Protein AF-A0A645ESN2-F1 (afdb_monomer_lite)

Structure (mmCIF, N/CA/C/O backbone):
data_AF-A0A645ESN2-F1
#
_entry.id   AF-A0A645ESN2-F1
#
loop_
_atom_site.group_PDB
_atom_site.id
_atom_site.type_symbol
_atom_site.label_atom_id
_atom_site.label_alt_id
_atom_site.label_comp_id
_atom_site.label_asym_id
_atom_site.label_entity_id
_atom_site.label_seq_id
_atom_site.pdbx_PDB_ins_code
_atom_site.Cartn_x
_atom_site.Cartn_y
_atom_site.Cartn_z
_atom_site.occupancy
_atom_site.B_iso_or_equiv
_atom_site.auth_seq_id
_atom_site.auth_comp_id
_atom_site.auth_asym_id
_atom_site.auth_atom_id
_atom_site.pdbx_PDB_model_num
ATOM 1 N N . MET A 1 1 ? -7.295 8.393 -27.524 1.00 43.81 1 MET A N 1
ATOM 2 C CA . MET A 1 1 ? -6.784 8.892 -28.815 1.00 43.81 1 MET A CA 1
ATOM 3 C C . MET A 1 1 ? -5.312 8.526 -28.816 1.00 43.81 1 MET A C 1
ATOM 5 O O . MET A 1 1 ? -4.580 9.099 -28.025 1.00 43.81 1 MET A O 1
ATOM 9 N N . TYR A 1 2 ? -4.936 7.444 -29.499 1.00 49.62 2 TYR A N 1
ATOM 10 C CA . TYR A 1 2 ? -3.533 7.034 -29.613 1.00 49.62 2 TYR A CA 1
ATOM 11 C C . TYR A 1 2 ? -3.004 7.670 -30.895 1.00 49.62 2 TYR A C 1
ATOM 13 O O . TYR A 1 2 ? -3.651 7.526 -31.930 1.00 49.62 2 TYR A O 1
ATOM 21 N N . ASP A 1 3 ? -1.905 8.416 -30.808 1.00 53.47 3 ASP A N 1
ATOM 22 C CA . ASP A 1 3 ? -1.265 9.003 -31.982 1.00 53.47 3 ASP A CA 1
ATOM 23 C C . ASP A 1 3 ? -0.851 7.883 -32.948 1.00 53.47 3 ASP A C 1
ATOM 25 O O . ASP A 1 3 ? -0.186 6.927 -32.548 1.00 53.47 3 ASP A O 1
ATOM 29 N N . GLU A 1 4 ? -1.252 7.997 -34.217 1.00 61.22 4 GLU A N 1
ATOM 30 C CA . GLU A 1 4 ? -0.891 7.099 -35.328 1.00 61.22 4 GLU A CA 1
ATOM 31 C C . GLU A 1 4 ? 0.589 7.281 -35.736 1.00 61.22 4 GLU A C 1
ATOM 33 O O . GLU A 1 4 ? 0.921 7.564 -36.885 1.00 61.22 4 GLU A O 1
ATOM 38 N N . GLY A 1 5 ? 1.498 7.188 -34.766 1.00 72.88 5 GLY A N 1
ATOM 39 C CA . GLY A 1 5 ? 2.942 7.292 -34.949 1.00 72.88 5 GLY A CA 1
ATOM 40 C C . GLY A 1 5 ? 3.650 5.948 -34.790 1.00 72.88 5 GLY A C 1
ATOM 41 O O . GLY A 1 5 ? 3.081 4.972 -34.301 1.00 72.88 5 GLY A O 1
ATOM 42 N N . ILE A 1 6 ? 4.929 5.908 -35.177 1.00 79.31 6 ILE A N 1
ATOM 43 C CA . ILE A 1 6 ? 5.810 4.770 -34.882 1.00 79.31 6 ILE A CA 1
ATOM 44 C C . ILE A 1 6 ? 5.801 4.552 -33.358 1.00 79.31 6 ILE A C 1
ATOM 46 O O . ILE A 1 6 ? 6.042 5.513 -32.617 1.00 79.31 6 ILE A O 1
ATOM 50 N N . PRO A 1 7 ? 5.519 3.329 -32.872 1.00 87.06 7 PRO A N 1
ATOM 51 C CA . PRO A 1 7 ? 5.455 3.069 -31.443 1.00 87.06 7 PRO A CA 1
ATOM 52 C C . PRO A 1 7 ? 6.808 3.347 -30.790 1.00 87.06 7 PRO A C 1
ATOM 54 O O . PRO A 1 7 ? 7.860 3.086 -31.366 1.00 87.06 7 PRO A O 1
ATOM 57 N N . GLN A 1 8 ? 6.780 3.869 -29.566 1.00 88.94 8 GLN A N 1
ATOM 58 C CA . GLN A 1 8 ? 7.982 4.073 -28.764 1.00 88.94 8 GLN A CA 1
ATOM 59 C C . GLN A 1 8 ? 7.965 3.118 -27.579 1.00 88.94 8 GLN A C 1
ATOM 61 O O . GLN A 1 8 ? 7.010 3.096 -26.799 1.00 88.94 8 GLN A O 1
ATOM 66 N N . LEU A 1 9 ? 9.041 2.351 -27.431 1.00 90.88 9 LEU A N 1
ATOM 67 C CA . LEU A 1 9 ? 9.235 1.453 -26.302 1.00 90.88 9 LEU A CA 1
ATOM 68 C C . LEU A 1 9 ? 10.433 1.930 -25.482 1.00 90.88 9 LEU A C 1
ATOM 70 O O . LEU A 1 9 ? 11.433 2.373 -26.044 1.00 90.88 9 LEU A O 1
ATOM 74 N N . LYS A 1 10 ? 10.328 1.874 -24.155 1.00 92.38 10 LYS A N 1
ATOM 75 C CA . LYS A 1 10 ? 11.412 2.237 -23.240 1.00 92.38 10 LYS A CA 1
ATOM 76 C C . LYS A 1 10 ? 11.698 1.082 -22.297 1.00 92.38 10 LYS A C 1
ATOM 78 O O . LYS A 1 1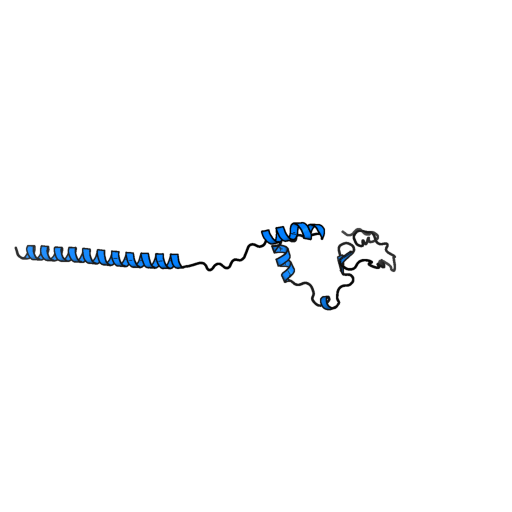0 ? 10.758 0.530 -21.742 1.00 92.38 10 LYS A O 1
ATOM 83 N N . LEU A 1 11 ? 12.970 0.770 -22.075 1.00 91.19 11 LEU A N 1
ATOM 84 C CA . LEU A 1 11 ? 13.432 -0.136 -21.026 1.00 91.19 11 LEU A CA 1
ATOM 85 C C . LEU A 1 11 ? 14.080 0.686 -19.915 1.00 91.19 11 LEU A C 1
ATOM 87 O O . LEU A 1 11 ? 15.091 1.349 -20.143 1.00 91.19 11 LEU A O 1
ATOM 91 N N . ASN A 1 12 ? 13.506 0.662 -18.713 1.00 89.31 12 ASN A N 1
ATOM 92 C CA . ASN A 1 12 ? 13.972 1.441 -17.562 1.00 89.31 12 ASN A CA 1
ATOM 93 C C . ASN A 1 12 ? 14.139 2.939 -17.895 1.00 89.31 12 ASN A C 1
ATOM 95 O O . ASN A 1 12 ? 15.096 3.589 -17.476 1.00 89.31 12 ASN A O 1
ATOM 99 N N . GLY A 1 13 ? 13.229 3.479 -18.712 1.00 88.88 13 GLY A N 1
ATOM 100 C CA . GLY A 1 13 ? 13.260 4.864 -19.189 1.00 88.88 13 GLY A CA 1
ATOM 101 C C . GLY A 1 13 ? 14.167 5.133 -20.398 1.00 88.88 13 GLY A C 1
ATOM 102 O O . GLY A 1 13 ? 13.993 6.171 -21.040 1.00 88.88 13 GLY A O 1
ATOM 103 N N . ALA A 1 14 ? 15.069 4.216 -20.763 1.00 90.38 14 ALA A N 1
ATOM 104 C CA . ALA A 1 14 ? 15.901 4.337 -21.959 1.00 90.38 14 ALA A CA 1
ATOM 105 C C . ALA A 1 14 ? 15.124 3.889 -23.212 1.00 90.38 14 ALA A C 1
ATOM 107 O O . ALA A 1 14 ? 14.482 2.840 -23.165 1.00 90.38 14 ALA A O 1
ATOM 108 N N . PRO A 1 15 ? 15.145 4.646 -24.323 1.00 91.94 15 PRO A N 1
ATOM 109 C CA . PRO A 1 15 ? 14.449 4.256 -25.548 1.00 91.94 15 PRO A CA 1
ATOM 110 C C . PRO A 1 15 ? 15.043 2.973 -26.143 1.00 91.94 15 PRO A C 1
ATOM 112 O O . PRO A 1 15 ? 16.255 2.767 -26.104 1.00 91.94 15 PRO A O 1
ATOM 115 N N . LEU A 1 16 ? 14.176 2.125 -26.692 1.00 92.12 16 LEU A N 1
ATOM 116 C CA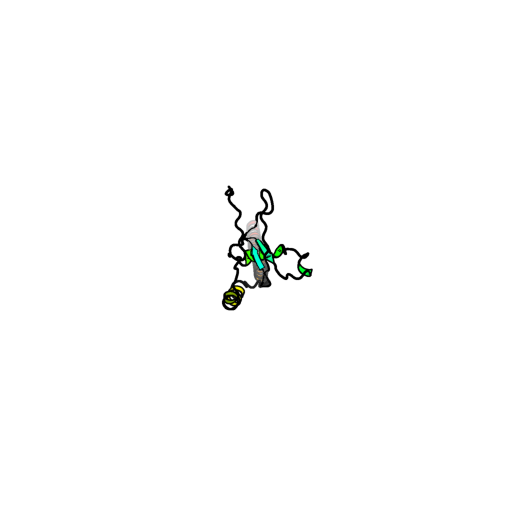 . LEU A 1 16 ? 14.541 0.929 -27.442 1.00 92.12 16 LEU A CA 1
ATOM 117 C C . LEU A 1 16 ? 14.304 1.152 -28.931 1.00 92.12 16 LEU A C 1
ATOM 119 O O . LEU A 1 16 ? 13.247 1.643 -29.334 1.00 92.12 16 LEU A O 1
ATOM 123 N N . ASP A 1 17 ? 15.264 0.709 -29.734 1.00 91.50 17 ASP A N 1
ATOM 124 C CA . ASP A 1 17 ? 15.118 0.682 -31.181 1.00 91.50 17 ASP A CA 1
ATOM 125 C C . ASP A 1 17 ? 14.197 -0.466 -31.592 1.00 91.50 17 ASP A C 1
ATOM 127 O O . ASP A 1 17 ? 14.332 -1.600 -31.120 1.00 91.50 17 ASP A 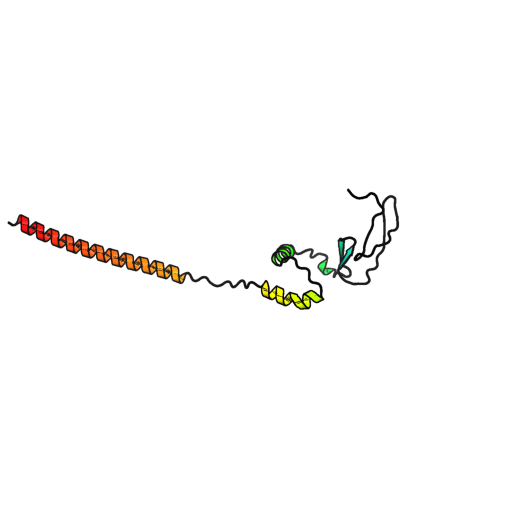O 1
ATOM 131 N N . LEU A 1 18 ? 13.254 -0.162 -32.481 1.00 92.00 18 LEU A N 1
ATOM 132 C CA . LEU A 1 18 ? 12.276 -1.114 -32.990 1.00 92.00 18 LEU A CA 1
ATOM 133 C C . LEU A 1 18 ? 12.515 -1.369 -34.478 1.00 92.00 18 LEU A C 1
ATOM 135 O O . LEU A 1 18 ? 12.645 -0.434 -35.268 1.00 92.00 18 LEU A O 1
ATOM 139 N N . ALA A 1 19 ? 12.503 -2.636 -34.871 1.00 91.69 19 ALA A N 1
ATOM 140 C CA . ALA A 1 19 ? 12.520 -3.059 -36.262 1.00 91.69 19 ALA A CA 1
ATOM 141 C C . ALA A 1 19 ? 11.091 -3.327 -36.750 1.00 91.69 19 ALA A C 1
ATOM 143 O O . ALA A 1 19 ? 10.320 -4.009 -36.079 1.00 91.69 19 ALA A O 1
ATOM 144 N N . LEU A 1 20 ? 10.732 -2.820 -37.931 1.00 91.00 20 LEU A N 1
ATOM 145 C CA . LEU A 1 20 ? 9.465 -3.152 -38.585 1.00 91.00 20 LEU A CA 1
ATOM 146 C C . LEU A 1 20 ? 9.582 -4.539 -39.235 1.00 91.00 20 LEU A C 1
ATOM 148 O O . LEU A 1 20 ? 10.315 -4.704 -40.209 1.00 91.00 20 LEU A O 1
ATOM 152 N N . THR A 1 21 ? 8.858 -5.530 -38.717 1.00 92.62 21 THR A N 1
ATOM 153 C CA . THR A 1 21 ? 8.912 -6.929 -39.186 1.00 92.62 21 THR A CA 1
ATOM 154 C C . THR A 1 21 ? 7.658 -7.364 -39.948 1.00 92.62 21 THR A C 1
ATOM 156 O O . THR A 1 21 ? 7.629 -8.4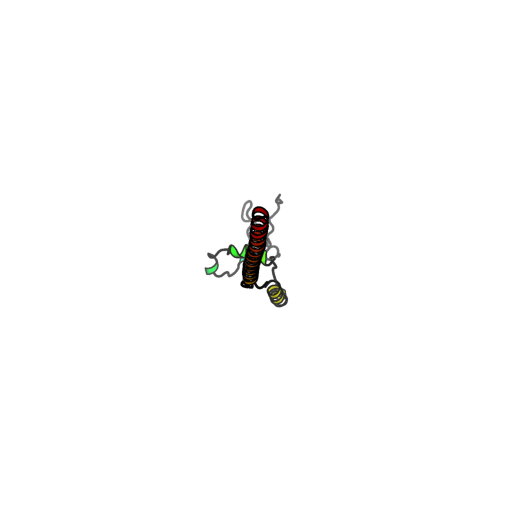39 -40.545 1.00 92.62 21 THR A O 1
ATOM 159 N N . GLY A 1 22 ? 6.623 -6.519 -40.001 1.00 88.00 22 GLY A N 1
ATOM 160 C CA . GLY A 1 22 ? 5.379 -6.789 -40.723 1.00 88.00 22 GLY A CA 1
ATOM 161 C C . GLY A 1 22 ? 4.630 -5.519 -41.122 1.00 88.00 22 GLY A C 1
ATOM 162 O O . GLY A 1 22 ? 5.145 -4.415 -40.998 1.00 88.00 22 GLY A O 1
ATOM 163 N N . ARG A 1 23 ? 3.380 -5.661 -41.588 1.00 84.25 23 ARG A N 1
ATOM 164 C CA . ARG A 1 23 ? 2.561 -4.514 -42.044 1.00 84.25 23 ARG A CA 1
ATOM 165 C C . ARG A 1 23 ? 2.257 -3.491 -40.942 1.00 84.25 23 ARG A C 1
ATOM 167 O O . ARG A 1 23 ? 2.044 -2.331 -41.259 1.00 84.25 23 ARG A O 1
ATOM 174 N N . ASN A 1 24 ? 2.222 -3.921 -39.683 1.00 87.12 24 ASN A N 1
ATOM 175 C CA . ASN A 1 24 ? 2.052 -3.055 -38.513 1.00 87.12 24 ASN A CA 1
ATOM 176 C C . ASN A 1 24 ? 2.617 -3.741 -37.258 1.00 87.12 24 ASN A C 1
ATOM 178 O O . ASN A 1 24 ? 1.977 -3.801 -36.209 1.00 87.12 24 ASN A O 1
ATOM 182 N N . THR A 1 25 ? 3.773 -4.385 -37.410 1.00 89.81 25 THR A N 1
ATOM 183 C CA . THR A 1 25 ? 4.393 -5.195 -36.359 1.00 89.81 25 THR A CA 1
ATOM 184 C C . THR A 1 25 ? 5.816 -4.718 -36.176 1.00 89.81 25 THR A C 1
ATOM 186 O O . THR A 1 25 ? 6.586 -4.686 -37.135 1.00 89.81 25 THR A O 1
ATOM 189 N N . TYR A 1 26 ? 6.125 -4.327 -34.947 1.00 91.00 26 TYR A N 1
ATOM 190 C CA . TYR A 1 26 ? 7.424 -3.824 -34.541 1.00 91.00 26 TYR A CA 1
ATOM 191 C C . TYR A 1 26 ? 8.018 -4.791 -33.526 1.00 91.00 26 TYR A C 1
ATOM 193 O O . TYR A 1 26 ? 7.318 -5.240 -32.619 1.00 91.00 26 TYR A O 1
ATOM 201 N N . GLU A 1 27 ? 9.296 -5.106 -33.677 1.00 91.94 27 GLU A N 1
ATOM 202 C CA . GLU A 1 27 ? 10.002 -6.074 -32.849 1.00 91.94 27 GLU A CA 1
ATOM 203 C C . GLU A 1 27 ? 11.329 -5.494 -32.362 1.00 91.94 27 GLU A C 1
ATOM 205 O O . GLU A 1 27 ? 11.979 -4.707 -33.048 1.00 91.94 27 GLU A O 1
ATOM 210 N N . THR A 1 28 ? 11.731 -5.877 -31.156 1.00 92.88 28 THR A N 1
ATOM 211 C CA . THR A 1 28 ? 13.033 -5.543 -30.584 1.00 92.88 28 THR A CA 1
ATOM 212 C C . THR A 1 28 ? 13.483 -6.675 -29.675 1.00 92.88 28 THR A C 1
ATOM 214 O O . THR A 1 28 ? 12.658 -7.442 -29.176 1.00 92.88 28 THR A O 1
ATOM 217 N N . SER A 1 29 ? 14.790 -6.788 -29.465 1.00 91.00 29 SER A N 1
ATOM 218 C CA . SER A 1 29 ? 15.374 -7.785 -28.576 1.00 91.00 29 SER A CA 1
ATOM 219 C C . SER A 1 29 ? 16.178 -7.084 -27.500 1.00 91.00 29 SER A C 1
ATOM 221 O O . SER A 1 29 ? 17.034 -6.246 -27.785 1.00 91.00 29 SER A O 1
ATOM 223 N N . VAL A 1 30 ? 15.889 -7.431 -26.252 1.00 88.62 30 VAL A N 1
ATOM 224 C CA . VAL A 1 30 ? 16.570 -6.889 -25.082 1.00 88.62 30 VAL A CA 1
ATOM 225 C C . VAL A 1 30 ? 17.216 -8.027 -24.319 1.00 88.62 30 VAL A C 1
ATOM 227 O O . VAL A 1 30 ? 16.602 -9.070 -24.106 1.00 88.62 30 VAL A O 1
ATOM 230 N N . ASN A 1 31 ? 18.459 -7.820 -23.891 1.00 88.12 31 ASN A N 1
ATOM 231 C CA . ASN A 1 31 ? 19.148 -8.737 -22.995 1.00 88.12 31 ASN A CA 1
ATOM 232 C C . ASN A 1 31 ? 19.351 -8.034 -21.646 1.00 88.12 31 ASN A C 1
ATOM 234 O O . ASN A 1 31 ? 20.259 -7.205 -21.524 1.00 88.12 31 ASN A O 1
ATOM 238 N N . PRO A 1 32 ? 18.482 -8.282 -20.653 1.00 83.31 32 PRO A N 1
ATOM 239 C CA . PRO A 1 32 ? 18.562 -7.593 -19.377 1.00 83.31 32 PRO A CA 1
ATOM 240 C C . PRO A 1 32 ? 19.835 -8.007 -18.635 1.00 83.31 32 PRO A C 1
ATOM 242 O O . PRO A 1 32 ? 20.037 -9.176 -18.319 1.00 83.31 32 PRO A O 1
ATOM 245 N N . VAL A 1 33 ? 20.693 -7.032 -18.340 1.00 82.25 33 VAL A N 1
ATOM 246 C CA . VAL A 1 33 ? 21.967 -7.271 -17.640 1.00 82.25 33 VAL A CA 1
ATOM 247 C C . VAL A 1 33 ? 21.751 -7.475 -16.136 1.00 82.25 33 VAL A C 1
ATOM 249 O O . VAL A 1 33 ? 22.502 -8.198 -15.488 1.00 82.25 33 VAL A O 1
ATOM 252 N N . ASN A 1 34 ? 20.709 -6.850 -15.580 1.00 82.12 34 ASN A N 1
ATOM 253 C CA . ASN A 1 34 ? 20.406 -6.886 -14.153 1.00 82.12 34 ASN A CA 1
ATOM 254 C C . ASN A 1 34 ? 19.216 -7.807 -13.863 1.00 82.12 34 ASN A C 1
ATOM 256 O O . ASN A 1 34 ? 18.176 -7.732 -14.523 1.00 82.12 34 ASN A O 1
ATOM 260 N N . ILE A 1 35 ? 19.367 -8.632 -12.826 1.00 84.94 35 ILE A N 1
ATOM 261 C CA . ILE A 1 35 ? 18.273 -9.414 -12.243 1.00 84.94 35 ILE A CA 1
ATOM 262 C C . ILE A 1 35 ? 17.281 -8.496 -11.516 1.00 84.94 35 ILE A C 1
ATOM 264 O O . ILE A 1 35 ? 17.665 -7.444 -11.004 1.00 84.94 35 ILE A O 1
ATOM 268 N N . GLY A 1 36 ? 16.016 -8.913 -11.429 1.00 83.31 36 GLY A N 1
ATOM 269 C CA . GLY A 1 36 ? 14.959 -8.160 -10.750 1.00 83.31 36 GLY A CA 1
ATOM 270 C C . GLY A 1 36 ? 13.911 -7.580 -11.700 1.00 83.31 36 GLY A C 1
ATOM 271 O O . GLY A 1 36 ? 13.732 -8.059 -12.820 1.00 83.31 36 GLY A O 1
ATOM 272 N N . ILE A 1 37 ? 13.169 -6.577 -11.225 1.00 85.31 37 ILE A N 1
ATOM 273 C CA . ILE A 1 37 ? 12.063 -5.963 -11.972 1.00 85.31 37 ILE A CA 1
ATOM 274 C C . ILE A 1 37 ? 12.615 -4.857 -12.874 1.00 85.31 37 ILE A C 1
ATOM 276 O O . ILE A 1 37 ? 13.226 -3.907 -12.394 1.00 85.31 37 ILE A O 1
ATOM 280 N N . ASN A 1 38 ? 12.381 -4.991 -14.175 1.00 88.69 38 ASN A N 1
ATOM 281 C CA . ASN A 1 38 ? 12.680 -3.994 -15.196 1.00 88.69 38 ASN A CA 1
ATOM 282 C C . ASN A 1 38 ? 11.367 -3.392 -15.707 1.00 88.69 38 ASN A C 1
ATOM 284 O O . ASN A 1 38 ? 10.374 -4.101 -15.832 1.00 88.69 38 ASN A O 1
ATOM 288 N N . ASP A 1 39 ? 11.349 -2.103 -16.013 1.00 89.00 39 ASP A N 1
ATOM 289 C CA . ASP A 1 39 ? 10.177 -1.419 -16.563 1.00 89.00 39 ASP A CA 1
ATOM 290 C C . ASP A 1 39 ? 10.233 -1.398 -18.093 1.00 89.00 39 ASP A C 1
ATOM 292 O O . ASP A 1 39 ? 11.233 -0.963 -18.665 1.00 89.00 39 ASP A O 1
ATOM 296 N N . ILE A 1 40 ? 9.167 -1.848 -18.756 1.00 91.44 40 ILE A N 1
ATOM 297 C CA . ILE A 1 40 ? 8.991 -1.762 -20.207 1.00 91.44 40 ILE A CA 1
ATOM 298 C C . ILE A 1 40 ? 7.805 -0.847 -20.500 1.00 91.44 40 ILE A C 1
ATOM 300 O O . ILE A 1 40 ? 6.658 -1.290 -20.511 1.00 91.44 40 ILE A O 1
ATOM 304 N N . SER A 1 41 ? 8.071 0.437 -20.739 1.00 88.50 41 SER A N 1
ATOM 305 C CA . SER A 1 41 ? 7.046 1.465 -20.981 1.00 88.50 41 SER A CA 1
ATOM 306 C C . SER A 1 41 ? 5.894 1.432 -19.958 1.00 88.50 41 SER A C 1
ATOM 308 O O . SER A 1 41 ? 4.727 1.555 -20.330 1.00 88.50 41 SER A O 1
ATOM 310 N N . GLY A 1 42 ? 6.212 1.254 -18.673 1.00 84.06 42 GLY A N 1
ATOM 311 C CA . GLY A 1 42 ? 5.230 1.137 -17.590 1.00 84.06 42 GLY A CA 1
ATOM 312 C C . GLY A 1 42 ? 4.757 -0.289 -17.289 1.00 84.06 42 GLY A C 1
ATOM 313 O O . GLY A 1 42 ? 3.974 -0.479 -16.358 1.00 84.06 42 GLY A O 1
ATOM 314 N N . TYR A 1 43 ? 5.194 -1.296 -18.052 1.00 85.69 43 TYR A N 1
ATOM 315 C CA . TYR A 1 43 ? 4.901 -2.702 -17.779 1.00 85.69 43 TYR A CA 1
ATOM 316 C C . TYR A 1 43 ? 6.075 -3.377 -17.050 1.00 85.69 43 TYR A C 1
ATOM 318 O O . TYR A 1 43 ? 7.174 -3.447 -17.605 1.00 85.69 43 TYR A O 1
ATOM 326 N N . PRO A 1 44 ? 5.882 -3.909 -15.832 1.00 85.12 44 PRO A N 1
ATOM 327 C CA . PRO A 1 44 ? 6.958 -4.549 -15.086 1.00 85.12 44 PRO A CA 1
ATOM 328 C C . PRO A 1 44 ? 7.292 -5.938 -15.654 1.00 85.12 44 PRO A C 1
ATOM 330 O O . PRO A 1 44 ? 6.443 -6.824 -15.726 1.00 85.12 44 PRO A O 1
ATOM 333 N N . LEU A 1 45 ? 8.562 -6.152 -15.994 1.00 85.19 45 LEU A N 1
ATOM 334 C CA . LEU A 1 45 ? 9.146 -7.429 -16.393 1.00 85.19 45 LEU A CA 1
ATOM 335 C C . LEU A 1 45 ? 10.087 -7.941 -15.297 1.00 85.19 45 LEU A C 1
ATOM 337 O O . LEU A 1 45 ? 11.128 -7.342 -15.028 1.00 85.19 45 LEU A O 1
ATOM 341 N N . ALA A 1 46 ? 9.768 -9.087 -14.699 1.00 85.94 46 ALA A N 1
ATOM 342 C CA . ALA A 1 46 ? 10.651 -9.746 -13.742 1.00 85.94 46 ALA A CA 1
ATOM 343 C C . ALA A 1 46 ? 11.676 -10.641 -14.461 1.00 85.94 46 ALA A C 1
ATOM 345 O O . ALA A 1 46 ? 11.321 -11.625 -15.108 1.00 85.94 46 ALA A O 1
ATOM 346 N N . VAL A 1 47 ? 12.959 -10.312 -14.322 1.00 85.00 47 VAL A N 1
ATOM 347 C CA . VAL A 1 47 ? 14.090 -11.069 -14.871 1.00 85.00 47 VAL A CA 1
ATOM 348 C C . VAL A 1 47 ? 14.693 -11.939 -13.776 1.00 85.00 47 VAL A C 1
ATOM 350 O O . VAL A 1 47 ? 14.975 -11.453 -12.679 1.00 85.00 47 VAL A O 1
ATOM 353 N N . ASN A 1 48 ? 14.931 -13.215 -14.095 1.00 82.94 48 ASN A N 1
ATOM 354 C CA . ASN A 1 48 ? 15.434 -14.228 -13.159 1.00 82.94 48 ASN A CA 1
ATOM 355 C C . ASN A 1 48 ? 14.511 -14.450 -11.942 1.00 82.94 48 ASN A C 1
ATOM 357 O O . ASN A 1 48 ? 14.952 -14.552 -10.799 1.00 82.94 48 ASN A O 1
ATOM 361 N N . TYR A 1 49 ? 13.205 -14.500 -12.198 1.00 74.38 49 TYR A N 1
ATOM 362 C CA . TYR A 1 49 ? 12.210 -14.863 -11.197 1.00 74.38 49 TYR A CA 1
ATOM 363 C C . TYR A 1 49 ? 12.213 -16.380 -10.967 1.00 74.38 49 TYR A C 1
ATOM 365 O O . TYR A 1 49 ? 12.231 -17.148 -11.931 1.00 74.38 49 TYR A O 1
ATOM 373 N N . ALA A 1 50 ? 12.201 -16.821 -9.704 1.00 78.88 50 ALA A N 1
ATOM 374 C CA . ALA A 1 50 ? 12.172 -18.248 -9.389 1.00 78.88 50 ALA A CA 1
ATOM 375 C C . ALA A 1 50 ? 10.887 -18.883 -9.939 1.00 78.88 50 ALA A C 1
ATOM 377 O O . ALA A 1 50 ? 9.789 -18.371 -9.714 1.00 78.88 50 ALA A O 1
ATOM 378 N N . LEU A 1 51 ? 11.027 -20.006 -10.651 1.00 79.50 51 LEU A N 1
ATOM 379 C CA . LEU A 1 51 ? 9.907 -20.662 -11.334 1.00 79.50 51 LEU A CA 1
ATOM 380 C C . LEU A 1 51 ? 8.778 -21.039 -10.361 1.00 79.50 51 LEU A C 1
ATOM 382 O O . LEU A 1 51 ? 7.608 -20.968 -10.720 1.00 79.50 51 LEU A O 1
ATOM 386 N N . GLU A 1 52 ? 9.143 -21.372 -9.121 1.00 77.12 52 GLU A N 1
ATOM 387 C CA . GLU A 1 52 ? 8.233 -21.696 -8.017 1.00 77.12 52 GLU A CA 1
ATOM 388 C C . GLU A 1 52 ? 7.207 -20.595 -7.749 1.00 77.12 52 GLU A C 1
ATOM 390 O O . GLU A 1 52 ? 6.080 -20.885 -7.361 1.00 77.12 52 GLU A O 1
ATOM 395 N N . TYR A 1 53 ? 7.566 -19.334 -7.992 1.00 73.06 53 TYR A N 1
ATOM 396 C CA . TYR A 1 53 ? 6.684 -18.209 -7.734 1.00 73.06 53 TYR A CA 1
ATOM 397 C C . TYR A 1 53 ? 5.758 -17.867 -8.910 1.00 73.06 53 TYR A C 1
ATOM 399 O O . TYR A 1 53 ? 4.818 -17.090 -8.743 1.00 73.06 53 TYR A O 1
ATOM 407 N N . ARG A 1 54 ? 5.982 -18.450 -10.099 1.00 74.31 54 ARG A N 1
ATOM 408 C CA . ARG A 1 54 ? 5.189 -18.169 -11.311 1.00 74.31 54 ARG A CA 1
ATOM 409 C C . ARG A 1 54 ? 3.702 -18.460 -11.104 1.00 74.31 54 ARG A C 1
ATOM 411 O O . ARG A 1 54 ? 2.862 -17.701 -11.576 1.00 74.31 54 ARG A O 1
ATOM 418 N N . ASP A 1 55 ? 3.402 -19.533 -10.377 1.00 74.75 55 ASP A N 1
ATOM 419 C CA . ASP A 1 55 ? 2.042 -20.060 -10.234 1.00 74.75 55 ASP A CA 1
ATOM 420 C C . ASP A 1 55 ? 1.367 -19.600 -8.921 1.00 74.75 55 ASP A C 1
ATOM 422 O O . ASP A 1 55 ? 0.203 -19.907 -8.673 1.00 74.75 55 ASP A O 1
ATOM 426 N N . VAL A 1 56 ? 2.078 -18.830 -8.087 1.00 74.56 56 VAL A N 1
ATOM 427 C CA . VAL A 1 56 ? 1.586 -18.323 -6.790 1.00 74.56 56 VAL A CA 1
ATOM 428 C C . VAL A 1 56 ? 0.674 -17.105 -6.983 1.00 74.56 56 VAL A C 1
ATOM 430 O O . VAL A 1 56 ? -0.254 -16.893 -6.203 1.00 74.56 56 VAL A O 1
ATOM 433 N N . GLY A 1 57 ? 0.891 -16.333 -8.056 1.00 67.44 57 GLY A N 1
ATOM 434 C CA . GLY A 1 57 ? 0.118 -15.129 -8.365 1.00 67.44 57 GLY A CA 1
ATOM 435 C C . GLY A 1 57 ? 0.274 -14.016 -7.318 1.00 67.44 57 GLY A C 1
ATOM 436 O O . GLY A 1 57 ? 1.115 -14.087 -6.422 1.00 67.44 57 GLY A O 1
ATOM 437 N N . LEU A 1 58 ? -0.525 -12.950 -7.436 1.00 69.12 58 LEU A N 1
ATOM 438 C CA . LEU A 1 58 ? -0.556 -11.887 -6.426 1.00 69.12 58 LEU A CA 1
ATOM 439 C C . LEU A 1 58 ? -1.419 -12.320 -5.236 1.00 69.12 58 LEU A C 1
ATOM 441 O O . LEU A 1 58 ? -2.585 -12.684 -5.411 1.00 69.12 58 LEU A O 1
ATOM 445 N N . ASN A 1 59 ? -0.881 -12.217 -4.019 1.00 73.88 59 ASN A N 1
ATOM 446 C CA . ASN A 1 59 ? -1.699 -12.365 -2.821 1.00 73.88 59 ASN A CA 1
ATOM 447 C C . ASN A 1 59 ? -2.700 -11.197 -2.749 1.00 73.88 59 ASN A C 1
ATOM 449 O O . ASN A 1 59 ? -2.299 -10.038 -2.680 1.00 73.88 59 ASN A O 1
ATOM 453 N N . LYS A 1 60 ? -4.002 -11.499 -2.743 1.00 77.50 60 LYS A N 1
ATOM 454 C CA . LYS A 1 60 ? -5.071 -10.490 -2.670 1.00 77.50 60 LYS A CA 1
ATOM 455 C C . LYS A 1 60 ? -5.076 -9.722 -1.349 1.00 77.50 60 LYS A C 1
ATOM 457 O O . LYS A 1 60 ? -5.558 -8.598 -1.309 1.00 77.50 60 LYS A O 1
ATOM 462 N N . ASP A 1 61 ? -4.488 -10.290 -0.301 1.00 78.62 61 ASP A N 1
ATOM 463 C CA . ASP A 1 61 ? -4.373 -9.646 1.007 1.00 78.62 61 ASP A CA 1
ATOM 464 C C . ASP A 1 61 ? -3.287 -8.557 1.023 1.00 78.62 61 ASP A C 1
ATOM 466 O O . ASP A 1 61 ? -3.256 -7.721 1.925 1.00 78.62 61 ASP A O 1
ATOM 470 N N . ILE A 1 62 ? -2.407 -8.514 0.013 1.00 73.81 62 ILE A N 1
ATOM 471 C CA . ILE A 1 62 ? -1.376 -7.474 -0.097 1.00 73.81 62 ILE A CA 1
ATOM 472 C C . ILE A 1 62 ? -1.990 -6.107 -0.412 1.00 73.81 62 ILE A C 1
ATOM 474 O O . ILE A 1 62 ? -1.553 -5.114 0.159 1.00 73.81 62 ILE A O 1
ATOM 478 N N . GLU A 1 63 ? -3.007 -6.027 -1.269 1.00 73.50 63 GLU A N 1
ATOM 479 C CA . GLU A 1 63 ? -3.673 -4.760 -1.611 1.00 73.50 63 GLU A CA 1
ATOM 480 C C . GLU A 1 63 ? -4.207 -3.994 -0.386 1.00 73.50 63 GLU A C 1
ATOM 482 O O . GLU A 1 63 ? -3.826 -2.832 -0.203 1.00 73.50 63 GLU A O 1
ATOM 487 N N . PRO A 1 64 ? -5.029 -4.602 0.494 1.00 74.50 64 PRO A N 1
ATOM 488 C CA . PRO A 1 64 ? -5.516 -3.916 1.685 1.00 74.50 64 PRO A CA 1
ATOM 489 C C . PRO A 1 64 ? -4.388 -3.585 2.668 1.00 74.50 64 PRO A C 1
ATOM 491 O O . PRO A 1 64 ? -4.449 -2.545 3.320 1.00 74.50 64 PRO A O 1
ATOM 494 N N . LEU A 1 65 ? -3.329 -4.399 2.748 1.00 71.56 65 LEU A N 1
ATOM 495 C CA . LEU A 1 65 ? -2.160 -4.105 3.585 1.00 71.56 65 LEU A CA 1
ATOM 496 C C . LEU A 1 65 ? -1.351 -2.908 3.062 1.00 71.56 65 LEU A C 1
ATOM 498 O O . LEU A 1 65 ? -0.928 -2.061 3.851 1.00 71.56 65 LEU A O 1
ATOM 502 N N . ILE A 1 66 ? -1.169 -2.794 1.744 1.00 72.62 66 ILE A N 1
ATOM 503 C CA . ILE A 1 66 ? -0.541 -1.634 1.093 1.00 72.62 66 ILE A CA 1
ATOM 504 C C . ILE A 1 66 ? -1.387 -0.382 1.340 1.00 72.62 66 ILE A C 1
ATOM 506 O O . ILE A 1 66 ? -0.848 0.656 1.725 1.00 72.62 66 ILE A O 1
ATOM 510 N N . ALA A 1 67 ? -2.710 -0.477 1.183 1.00 73.56 67 ALA A N 1
ATOM 511 C CA . ALA A 1 67 ? -3.620 0.632 1.454 1.00 73.56 67 ALA A CA 1
ATOM 512 C C . ALA A 1 67 ? -3.568 1.070 2.930 1.00 73.56 67 ALA A C 1
ATOM 514 O O . ALA A 1 67 ? -3.438 2.260 3.212 1.00 73.56 67 ALA A O 1
ATOM 515 N N . ALA A 1 68 ? -3.587 0.118 3.868 1.00 68.12 68 ALA A N 1
ATOM 516 C CA . ALA A 1 68 ? -3.510 0.382 5.306 1.00 68.12 68 ALA A CA 1
ATOM 517 C C . ALA A 1 68 ? -2.174 1.014 5.731 1.00 68.12 68 ALA A C 1
ATOM 519 O O . ALA A 1 68 ? -2.129 1.818 6.659 1.00 68.12 68 ALA A O 1
ATOM 520 N N . THR A 1 69 ? -1.083 0.681 5.039 1.00 66.38 69 THR A N 1
ATOM 521 C CA . THR A 1 69 ? 0.251 1.252 5.294 1.00 66.38 69 THR A CA 1
ATOM 522 C C . THR A 1 69 ? 0.531 2.535 4.503 1.00 66.38 69 THR A C 1
ATOM 524 O O . THR A 1 69 ? 1.597 3.136 4.658 1.00 66.38 69 THR A O 1
ATOM 527 N N . GLY A 1 70 ? -0.426 3.008 3.697 1.00 66.69 70 GLY A N 1
ATOM 528 C CA . GLY A 1 70 ? -0.318 4.246 2.923 1.00 66.69 70 GLY A CA 1
ATOM 529 C C . GLY A 1 70 ? 0.535 4.133 1.655 1.00 66.69 70 GLY A C 1
ATOM 530 O O . GLY A 1 70 ? 0.943 5.158 1.113 1.00 66.69 70 GLY A O 1
ATOM 531 N N . GLY A 1 71 ? 0.824 2.914 1.189 1.00 65.38 71 GLY A N 1
ATOM 532 C CA . GLY A 1 71 ? 1.395 2.644 -0.134 1.00 65.38 71 GLY A CA 1
ATOM 533 C C . GLY A 1 71 ? 2.780 3.230 -0.409 1.00 65.38 71 GLY A C 1
ATOM 534 O O . GLY A 1 71 ? 3.135 3.437 -1.568 1.00 65.38 71 GLY A O 1
ATOM 535 N N . LYS A 1 72 ? 3.571 3.528 0.628 1.00 65.88 72 LYS A N 1
ATOM 536 C CA . LYS A 1 72 ? 4.899 4.126 0.449 1.00 65.88 72 LYS A CA 1
ATOM 537 C C . LYS A 1 72 ? 5.875 3.115 -0.152 1.00 65.88 72 LYS A C 1
ATOM 539 O O . LYS A 1 72 ? 6.156 2.077 0.442 1.00 65.88 72 LYS A O 1
ATOM 544 N N . ILE A 1 73 ? 6.429 3.457 -1.310 1.00 66.38 73 ILE A N 1
ATOM 545 C CA . ILE A 1 73 ? 7.535 2.728 -1.931 1.00 66.38 73 ILE A CA 1
ATOM 546 C C . ILE A 1 73 ? 8.833 3.341 -1.405 1.00 66.38 73 ILE A C 1
ATOM 548 O O . ILE A 1 73 ? 9.052 4.540 -1.558 1.00 66.38 73 ILE A O 1
ATOM 552 N N . TYR A 1 74 ? 9.676 2.528 -0.771 1.00 64.88 74 TYR A N 1
ATOM 553 C CA . TYR A 1 74 ? 10.977 2.961 -0.263 1.00 64.88 74 TYR A CA 1
ATOM 554 C C . TYR A 1 74 ? 12.076 2.555 -1.242 1.00 64.88 74 TYR A C 1
ATOM 556 O O . TYR A 1 74 ? 12.160 1.392 -1.642 1.00 64.88 74 TYR A O 1
ATOM 564 N N . THR A 1 75 ? 12.971 3.477 -1.580 1.00 70.31 75 THR A N 1
ATOM 565 C CA . THR A 1 75 ? 14.256 3.107 -2.188 1.00 70.31 75 THR A CA 1
ATOM 566 C C . THR A 1 75 ? 15.164 2.444 -1.147 1.00 70.31 75 THR A C 1
ATOM 568 O O . THR A 1 75 ? 14.970 2.610 0.056 1.00 70.31 75 THR A O 1
ATOM 571 N N . GLU A 1 76 ? 16.201 1.711 -1.568 1.00 69.44 76 GLU A N 1
ATOM 572 C CA . GLU A 1 76 ? 17.081 0.971 -0.641 1.00 69.44 76 GLU A CA 1
ATOM 573 C C . GLU A 1 76 ? 17.704 1.872 0.452 1.00 69.44 76 GLU A C 1
ATOM 575 O O . GLU A 1 76 ? 17.839 1.474 1.612 1.00 69.44 76 GLU A O 1
ATOM 580 N N . LYS A 1 77 ? 18.037 3.123 0.104 1.00 72.50 77 LYS A N 1
ATOM 581 C CA . LYS A 1 77 ? 18.563 4.117 1.054 1.00 72.50 77 LYS A CA 1
ATOM 582 C C . LYS A 1 77 ? 17.501 4.608 2.037 1.00 72.50 77 LYS A C 1
ATOM 584 O O . LYS A 1 77 ? 17.784 4.722 3.228 1.00 72.50 77 LYS A O 1
ATOM 589 N N . GLU A 1 78 ? 16.291 4.878 1.560 1.00 71.00 78 GLU A N 1
ATOM 590 C CA . GLU A 1 78 ? 15.173 5.327 2.397 1.00 71.00 78 GLU A CA 1
ATOM 591 C C . GLU A 1 78 ? 14.678 4.209 3.315 1.00 71.00 78 GLU A C 1
ATOM 593 O O . GLU A 1 78 ? 14.346 4.461 4.473 1.00 71.00 78 GLU A O 1
ATOM 598 N N . ALA A 1 79 ? 14.711 2.965 2.836 1.00 72.50 79 ALA A N 1
ATOM 599 C CA . ALA A 1 79 ? 14.364 1.782 3.606 1.00 72.50 79 ALA A CA 1
ATOM 600 C C . ALA A 1 79 ? 15.273 1.625 4.837 1.00 72.50 79 ALA A C 1
ATOM 602 O O . ALA A 1 79 ? 14.805 1.376 5.946 1.00 72.50 79 ALA A O 1
ATOM 603 N N . ARG A 1 80 ? 16.583 1.843 4.689 1.00 70.81 80 ARG A N 1
ATOM 604 C CA . ARG A 1 80 ? 17.518 1.754 5.825 1.00 70.81 80 ARG A CA 1
ATOM 605 C C . ARG A 1 80 ? 17.311 2.849 6.872 1.00 70.81 80 ARG A C 1
ATOM 607 O O . ARG A 1 80 ? 17.558 2.604 8.049 1.00 70.81 80 ARG A O 1
ATOM 614 N N . ALA A 1 81 ? 16.885 4.040 6.459 1.00 75.00 81 ALA A N 1
ATOM 615 C CA . ALA A 1 81 ? 16.783 5.197 7.347 1.00 75.00 81 ALA A CA 1
ATOM 616 C C . ALA A 1 81 ? 15.402 5.340 8.007 1.00 75.00 81 ALA A C 1
ATOM 618 O O . ALA A 1 81 ? 15.309 5.642 9.197 1.00 75.00 81 ALA A O 1
ATOM 619 N N . SER A 1 82 ? 14.331 5.133 7.242 1.00 68.88 82 SER A N 1
ATOM 620 C CA . SER A 1 82 ? 12.980 5.563 7.626 1.00 68.88 82 SER A CA 1
ATOM 621 C C . SER A 1 82 ? 12.041 4.403 7.928 1.00 68.88 82 SER A C 1
ATOM 623 O O . SER A 1 82 ? 11.086 4.580 8.674 1.00 68.88 82 SER A O 1
ATOM 625 N N . LEU A 1 83 ? 12.327 3.199 7.431 1.00 72.69 83 LEU A N 1
ATOM 626 C CA . LEU A 1 83 ? 11.404 2.061 7.506 1.00 72.69 83 LEU A CA 1
ATOM 627 C C . LEU A 1 83 ? 11.200 1.587 8.950 1.00 72.69 83 LEU A C 1
ATOM 629 O O . LEU A 1 83 ? 10.073 1.337 9.359 1.00 72.69 83 LEU A O 1
ATOM 633 N N . LEU A 1 84 ? 12.258 1.578 9.770 1.00 70.25 84 LEU A N 1
ATOM 634 C CA . LEU A 1 84 ? 12.140 1.257 11.197 1.00 70.25 84 LEU A CA 1
ATOM 635 C C . LEU A 1 84 ? 11.355 2.327 11.975 1.00 70.25 84 LEU A C 1
ATOM 637 O O . LEU A 1 84 ? 10.623 2.008 12.911 1.00 70.25 84 LEU A O 1
ATOM 641 N N . LYS A 1 85 ? 11.502 3.601 11.597 1.00 72.94 85 LYS A N 1
ATOM 642 C CA . LYS A 1 85 ? 10.814 4.722 12.247 1.00 72.94 85 LYS A CA 1
ATOM 643 C C . LYS A 1 85 ? 9.327 4.729 11.894 1.00 72.94 85 LYS A C 1
ATOM 645 O O . LYS A 1 85 ? 8.496 4.831 12.794 1.00 72.94 85 LYS A O 1
ATOM 650 N N . ASP A 1 86 ? 9.015 4.541 10.618 1.00 69.81 86 ASP A N 1
ATOM 651 C CA . ASP A 1 86 ? 7.653 4.479 10.094 1.00 69.81 86 ASP A CA 1
ATOM 652 C C . ASP A 1 86 ? 6.928 3.228 10.604 1.00 69.81 86 ASP A C 1
ATOM 654 O O . ASP A 1 86 ? 5.804 3.332 11.089 1.00 69.81 86 ASP A O 1
ATOM 658 N N . ALA A 1 87 ? 7.589 2.063 10.618 1.00 70.00 87 ALA A N 1
ATOM 659 C CA . ALA A 1 87 ? 7.037 0.839 11.201 1.00 70.00 87 ALA A CA 1
ATOM 660 C C . ALA A 1 87 ? 6.734 1.005 12.697 1.00 70.00 87 ALA A C 1
ATOM 662 O O . ALA A 1 87 ? 5.702 0.549 13.179 1.00 70.00 87 ALA A O 1
ATOM 663 N N . ARG A 1 88 ? 7.601 1.704 13.440 1.00 67.94 88 ARG A N 1
ATOM 664 C CA . ARG A 1 88 ? 7.386 1.970 14.867 1.00 67.94 88 ARG A CA 1
ATOM 665 C C . ARG A 1 88 ? 6.234 2.943 15.124 1.00 67.94 88 ARG A C 1
ATOM 667 O O . ARG A 1 88 ? 5.558 2.796 16.134 1.00 67.94 88 ARG A O 1
ATOM 674 N N . GLN A 1 89 ? 6.016 3.924 14.248 1.00 66.12 89 GLN A N 1
ATOM 675 C CA . GLN A 1 89 ? 4.901 4.872 14.368 1.00 66.12 89 GLN A CA 1
ATOM 676 C C . GLN A 1 89 ? 3.562 4.270 13.920 1.00 66.12 89 GLN A C 1
ATOM 678 O O . GLN A 1 89 ? 2.547 4.529 14.562 1.00 66.12 89 GLN A O 1
ATOM 683 N N . ASN A 1 90 ? 3.564 3.444 12.871 1.00 60.53 90 ASN A N 1
ATOM 684 C CA . ASN A 1 90 ? 2.366 2.773 12.354 1.00 60.53 90 ASN A CA 1
ATOM 685 C C . ASN A 1 90 ? 2.014 1.482 13.098 1.00 60.53 90 ASN A C 1
ATOM 687 O O . ASN A 1 90 ? 0.908 0.974 12.937 1.00 60.53 90 ASN A O 1
ATOM 691 N N . SER A 1 91 ? 2.907 0.964 13.945 1.00 57.97 91 SER A N 1
ATOM 692 C CA . SER A 1 91 ? 2.559 -0.057 14.929 1.00 57.97 91 SER A CA 1
ATOM 693 C C . SER A 1 91 ? 1.725 0.586 16.044 1.00 57.97 91 SER A C 1
ATOM 695 O O . SER A 1 91 ? 2.170 0.765 17.178 1.00 57.97 91 SER A O 1
ATOM 697 N N . GLN A 1 92 ? 0.485 0.961 15.721 1.00 56.38 92 GLN A N 1
ATOM 698 C CA . GLN A 1 92 ? -0.555 1.023 16.734 1.00 56.38 92 GLN A CA 1
ATOM 699 C C . GLN A 1 92 ? -0.727 -0.399 17.239 1.00 56.38 92 GLN A C 1
ATOM 701 O O . GLN A 1 92 ? -1.223 -1.288 16.556 1.00 56.38 92 GLN A O 1
ATOM 706 N N . LYS A 1 93 ? -0.193 -0.612 18.435 1.00 50.16 93 LYS A N 1
ATOM 707 C CA . LYS A 1 93 ? -0.325 -1.832 19.207 1.00 50.16 93 LYS A CA 1
ATOM 708 C C . LYS A 1 93 ? -1.822 -2.134 19.324 1.00 50.16 93 LYS A C 1
ATOM 710 O O . LYS A 1 93 ? -2.501 -1.481 20.113 1.00 50.16 93 LYS A O 1
ATOM 715 N N . GLU A 1 94 ? -2.329 -3.103 18.563 1.00 52.59 94 GLU A N 1
ATOM 716 C CA . GLU A 1 94 ? -3.590 -3.775 18.887 1.00 52.59 94 GLU A CA 1
ATOM 717 C C . GLU A 1 94 ? -3.379 -4.503 20.217 1.00 52.59 94 GLU A C 1
ATOM 719 O O . GLU A 1 94 ? -3.040 -5.682 20.296 1.00 52.59 94 GLU A O 1
ATOM 724 N N . SER A 1 95 ? -3.464 -3.747 21.305 1.00 53.22 95 SER A N 1
ATOM 725 C CA . SER A 1 95 ? -3.506 -4.298 22.641 1.00 53.22 95 SER A CA 1
ATOM 726 C C . SER A 1 95 ? -4.959 -4.652 22.887 1.00 53.22 95 SER A C 1
ATOM 728 O O . SER A 1 95 ? -5.776 -3.775 23.153 1.00 53.22 95 SER A O 1
ATOM 730 N N . ASN A 1 96 ? -5.280 -5.936 22.751 1.00 53.03 96 ASN A N 1
ATOM 731 C CA . ASN A 1 96 ? -6.574 -6.484 23.130 1.00 53.03 96 ASN A CA 1
ATOM 732 C C . ASN A 1 96 ? -6.664 -6.457 24.665 1.00 53.03 96 ASN A C 1
ATOM 734 O O . ASN A 1 96 ? -6.378 -7.439 25.349 1.00 53.03 96 ASN A O 1
ATOM 738 N N . GLU A 1 97 ? -6.902 -5.269 25.218 1.00 63.56 97 GLU A N 1
ATOM 739 C CA . GLU A 1 97 ? -6.962 -5.060 26.654 1.00 63.56 97 GLU A CA 1
ATOM 740 C C . GLU A 1 97 ? -8.361 -5.470 27.133 1.00 63.56 97 GLU A C 1
ATOM 742 O O . GLU A 1 97 ? -9.360 -4.930 26.649 1.00 63.56 97 GLU A O 1
ATOM 747 N N . PRO A 1 98 ? -8.477 -6.458 28.038 1.00 66.31 98 PRO A N 1
ATOM 748 C CA . PRO A 1 98 ? -9.775 -6.917 28.502 1.00 66.31 98 PRO A CA 1
ATOM 749 C C . PRO A 1 98 ? -10.492 -5.773 29.224 1.00 66.31 98 PRO A C 1
ATOM 751 O O . PRO A 1 98 ? -10.117 -5.374 30.328 1.00 66.31 98 PRO A O 1
ATOM 754 N N . VAL A 1 99 ? -11.549 -5.247 28.604 1.00 71.81 99 VAL A N 1
ATOM 755 C CA . VAL A 1 99 ? -12.364 -4.181 29.191 1.00 71.81 99 VAL A CA 1
ATOM 756 C C . VAL A 1 99 ? -13.094 -4.737 30.411 1.00 71.81 99 VAL A C 1
ATOM 758 O O . VAL A 1 99 ? -13.928 -5.638 30.314 1.00 71.81 99 VAL A O 1
ATOM 761 N N . SER A 1 100 ? -12.777 -4.212 31.595 1.00 77.50 100 SER A N 1
ATOM 762 C CA . SER A 1 100 ? -13.372 -4.707 32.835 1.00 77.50 100 SER A CA 1
ATOM 763 C C . SER A 1 100 ? -14.788 -4.146 33.024 1.00 77.50 100 SER A C 1
ATOM 765 O O . SER A 1 100 ? -14.974 -2.946 33.222 1.00 77.50 100 SER A O 1
ATOM 767 N N . LEU A 1 101 ? -15.797 -5.021 33.043 1.00 86.69 101 LEU A N 1
ATOM 768 C CA . LEU A 1 101 ? -17.191 -4.659 33.358 1.00 86.69 101 LEU A CA 1
ATOM 769 C C . LEU A 1 101 ? -17.458 -4.512 34.870 1.00 86.69 101 LEU A C 1
ATOM 771 O O . LEU A 1 101 ? -18.582 -4.235 35.286 1.00 86.69 101 LEU A O 1
ATOM 775 N N . LYS A 1 102 ? -16.423 -4.682 35.705 1.00 90.12 102 LYS A N 1
ATOM 776 C CA . LYS A 1 102 ? -16.520 -4.711 37.174 1.00 90.12 102 LYS A CA 1
ATOM 777 C C . LYS A 1 102 ? -17.214 -3.473 37.744 1.00 90.12 102 LYS A C 1
ATOM 779 O O . LYS A 1 102 ? -18.036 -3.606 38.645 1.00 90.12 102 LYS A O 1
ATOM 784 N N . ILE A 1 103 ? -16.909 -2.290 37.205 1.00 90.38 103 ILE A N 1
ATOM 785 C CA . ILE A 1 103 ? -17.477 -1.027 37.690 1.00 90.38 103 ILE A CA 1
ATOM 786 C C . ILE A 1 103 ? -18.990 -0.951 37.461 1.00 90.38 103 ILE A C 1
ATOM 788 O O . ILE A 1 103 ? -19.718 -0.529 38.353 1.00 90.38 103 ILE A O 1
ATOM 792 N N . TYR A 1 104 ? -19.478 -1.438 36.318 1.00 93.25 104 TYR A N 1
ATOM 793 C CA . TYR A 1 104 ? -20.906 -1.440 35.999 1.00 93.25 104 TYR A CA 1
ATOM 794 C C . TYR A 1 104 ? -21.681 -2.404 36.899 1.00 93.25 104 TYR A C 1
ATOM 796 O O . TYR A 1 104 ? -22.752 -2.059 37.394 1.00 93.25 104 TYR A O 1
ATOM 804 N N . VAL A 1 105 ? -21.115 -3.584 37.172 1.00 94.81 105 VAL A N 1
ATOM 805 C CA . VAL A 1 105 ? -21.724 -4.577 38.072 1.00 94.81 105 VAL A CA 1
ATOM 806 C C . VAL A 1 105 ? -21.767 -4.067 39.514 1.00 94.81 105 VAL A C 1
ATOM 808 O O . VAL A 1 105 ? -22.796 -4.198 40.175 1.00 94.81 105 VAL A O 1
ATOM 811 N N . LEU A 1 106 ? -20.689 -3.439 39.997 1.00 95.19 106 LEU A N 1
ATOM 812 C CA . LEU A 1 106 ? -20.658 -2.822 41.329 1.00 95.19 106 LEU A CA 1
ATOM 813 C C . LEU A 1 106 ? -21.701 -1.710 41.469 1.00 95.19 106 LEU A C 1
ATOM 815 O O . LEU A 1 106 ? -22.392 -1.644 42.483 1.00 95.19 106 LEU A O 1
ATOM 819 N N . LEU A 1 107 ? -21.845 -0.866 40.447 1.00 96.50 107 LEU A N 1
ATOM 820 C CA . LEU A 1 107 ? -22.816 0.227 40.445 1.00 96.50 107 LEU A CA 1
ATOM 821 C C . LEU A 1 107 ? -24.255 -0.316 40.439 1.00 96.50 107 LEU A C 1
ATOM 823 O O . LEU A 1 107 ? -25.085 0.141 41.222 1.00 96.50 107 LEU A O 1
ATOM 827 N N . ALA A 1 108 ? -24.537 -1.351 39.642 1.00 96.69 108 ALA A N 1
ATOM 828 C CA . ALA A 1 108 ? -25.838 -2.021 39.641 1.00 96.69 108 ALA A CA 1
ATOM 829 C C . ALA A 1 108 ? -26.176 -2.644 41.009 1.00 96.69 108 ALA A C 1
ATOM 831 O O . ALA A 1 108 ? -27.282 -2.453 41.518 1.00 96.69 108 ALA A O 1
ATOM 832 N N . ALA A 1 109 ? -25.218 -3.334 41.637 1.00 96.81 109 ALA A N 1
ATOM 833 C CA . ALA A 1 109 ? -25.393 -3.909 42.971 1.00 96.81 109 ALA A CA 1
ATOM 834 C C . ALA A 1 109 ? -25.643 -2.830 44.038 1.00 96.81 109 ALA A C 1
ATOM 836 O O . ALA A 1 109 ? -26.518 -2.994 44.889 1.00 96.81 109 ALA A O 1
ATOM 837 N N . LEU A 1 110 ? -24.923 -1.705 43.964 1.00 96.62 110 LEU A N 1
ATOM 838 C CA . LEU A 1 110 ? -25.105 -0.569 44.868 1.00 96.62 110 LEU A CA 1
ATOM 839 C C . LEU A 1 110 ? -26.521 0.012 44.769 1.00 96.62 110 LEU A C 1
ATOM 841 O O . LEU A 1 110 ? -27.160 0.258 45.791 1.00 96.62 110 LEU A O 1
ATOM 845 N N . VAL A 1 111 ? -27.027 0.203 43.548 1.00 97.38 111 VAL A N 1
ATOM 846 C CA . VAL A 1 111 ? -28.383 0.720 43.312 1.00 97.38 111 VAL A CA 1
ATOM 847 C C . VAL A 1 111 ? -29.439 -0.234 43.866 1.00 97.38 111 VAL A C 1
ATOM 849 O O . VAL A 1 111 ? -30.354 0.214 44.557 1.00 97.38 111 VAL A O 1
ATOM 852 N N . LEU A 1 112 ? -29.300 -1.540 43.621 1.00 96.94 112 LEU A N 1
ATOM 853 C CA . LEU A 1 112 ? -30.223 -2.551 44.149 1.00 96.94 112 LEU A CA 1
ATOM 854 C C . LEU A 1 112 ? -30.243 -2.567 45.681 1.00 96.94 112 LEU A C 1
ATOM 856 O O . LEU A 1 112 ? -31.318 -2.572 46.279 1.00 96.94 112 LEU A O 1
ATOM 860 N N . TYR A 1 113 ? -29.070 -2.509 46.315 1.00 96.38 113 TYR A N 1
ATOM 861 C CA . TYR A 1 113 ? -28.956 -2.465 47.771 1.00 96.38 113 TYR A CA 1
ATOM 862 C C . TYR A 1 113 ? -29.640 -1.225 48.364 1.00 96.38 113 TYR A C 1
ATOM 864 O O . TYR A 1 113 ? -30.449 -1.332 49.286 1.00 96.38 113 TYR A O 1
ATOM 872 N N . LEU A 1 114 ? -29.367 -0.041 47.808 1.00 96.69 114 LEU A N 1
ATOM 873 C CA . LEU A 1 114 ? -29.981 1.203 48.274 1.00 96.69 114 LEU A CA 1
ATOM 874 C C . LEU A 1 114 ? -31.498 1.197 48.078 1.00 96.69 114 LEU A C 1
ATOM 876 O O . LEU A 1 114 ? -32.229 1.600 48.984 1.00 96.69 114 LEU A O 1
ATOM 880 N N . ALA A 1 115 ? -31.981 0.704 46.937 1.00 97.06 115 ALA A N 1
ATOM 881 C CA . ALA A 1 115 ? -33.408 0.581 46.668 1.00 97.06 115 ALA A CA 1
ATOM 882 C C . ALA A 1 115 ? -34.105 -0.316 47.703 1.00 97.06 115 ALA A C 1
ATOM 884 O O . ALA A 1 115 ? -35.170 0.039 48.211 1.00 97.06 115 ALA A O 1
ATOM 885 N N . GLU A 1 116 ? -33.490 -1.441 48.073 1.00 96.12 116 GLU A N 1
ATOM 886 C CA . GLU A 1 116 ? -34.030 -2.351 49.081 1.00 96.12 116 GLU A CA 1
ATOM 887 C C . GLU A 1 116 ? -34.074 -1.710 50.477 1.00 96.12 116 GLU A C 1
ATOM 889 O O . GLU A 1 116 ? -35.079 -1.819 51.185 1.00 96.12 116 GLU A O 1
ATOM 894 N N . VAL A 1 117 ? -33.011 -1.004 50.875 1.00 94.88 117 VAL A N 1
ATOM 895 C CA . VAL A 1 117 ? -32.949 -0.288 52.160 1.00 94.88 117 VAL A CA 1
ATOM 896 C C . VAL A 1 117 ? -34.007 0.815 52.219 1.00 94.88 117 VAL A C 1
ATOM 898 O O . VAL A 1 117 ? -34.736 0.915 53.208 1.00 94.88 117 VAL A O 1
ATOM 901 N N . ILE A 1 118 ? -34.150 1.607 51.153 1.00 95.69 118 ILE A N 1
ATOM 902 C CA . ILE A 1 118 ? -35.166 2.663 51.059 1.00 95.69 118 ILE A CA 1
ATOM 903 C C . ILE A 1 118 ? -36.574 2.061 51.128 1.00 95.69 118 ILE A C 1
ATOM 905 O O . ILE A 1 118 ? -37.410 2.541 51.896 1.00 95.69 118 ILE A O 1
ATOM 909 N N . ALA A 1 119 ? -36.841 0.984 50.386 1.00 95.00 119 ALA A N 1
ATOM 910 C CA . ALA A 1 119 ? -38.142 0.320 50.392 1.00 95.00 119 ALA A CA 1
ATOM 911 C C . ALA A 1 119 ? -38.499 -0.235 51.781 1.00 95.00 119 ALA A C 1
ATO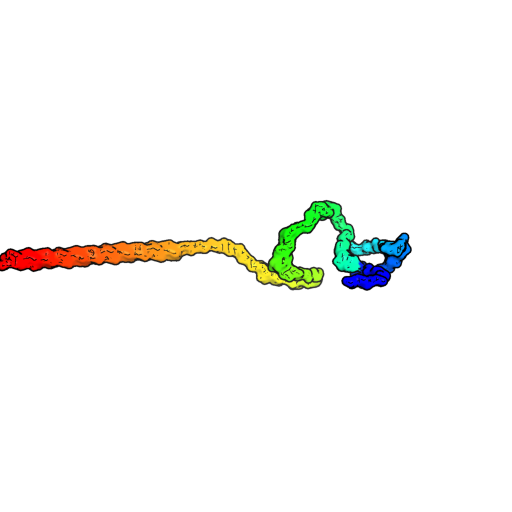M 913 O O . ALA A 1 119 ? -39.624 -0.036 52.253 1.00 95.00 119 ALA A O 1
ATOM 914 N N . ARG A 1 120 ? -37.542 -0.874 52.472 1.00 92.75 120 ARG A N 1
ATOM 915 C CA . ARG A 1 120 ? -37.720 -1.336 53.858 1.00 92.75 120 ARG A CA 1
ATOM 916 C C . ARG A 1 120 ? -38.009 -0.173 54.800 1.00 92.75 120 ARG A C 1
ATOM 918 O O . ARG A 1 120 ? -38.989 -0.229 55.541 1.00 92.75 120 ARG A O 1
ATOM 925 N N . ARG A 1 121 ? -37.239 0.913 54.702 1.00 92.69 121 ARG A N 1
ATOM 926 C CA . ARG A 1 121 ? -37.404 2.101 55.548 1.00 92.69 121 ARG A CA 1
ATOM 927 C C . ARG A 1 121 ? -38.770 2.760 55.368 1.00 92.69 121 ARG A C 1
ATOM 929 O O . ARG A 1 121 ? -39.411 3.120 56.351 1.00 92.69 121 ARG A O 1
ATOM 936 N N . ILE A 1 122 ? -39.249 2.886 54.130 1.00 93.25 122 ILE A N 1
ATOM 937 C CA . ILE A 1 122 ? -40.581 3.438 53.838 1.00 93.25 122 ILE A CA 1
ATOM 938 C C . ILE A 1 122 ? -41.681 2.527 54.392 1.00 93.25 122 ILE A C 1
ATOM 940 O O . ILE A 1 122 ? -42.650 3.019 54.969 1.00 93.25 122 ILE A O 1
ATOM 944 N N . LYS A 1 123 ? -41.544 1.204 54.241 1.00 90.31 123 LYS A N 1
ATOM 945 C CA . LYS A 1 123 ? -42.523 0.236 54.754 1.00 90.31 123 LYS A CA 1
ATOM 946 C C . LYS A 1 123 ? -42.615 0.266 56.281 1.00 90.31 123 LYS A C 1
ATOM 948 O O . LYS A 1 123 ? -43.720 0.214 56.814 1.00 90.31 123 LYS A O 1
ATOM 953 N N . GLU A 1 124 ? -41.483 0.373 56.971 1.00 87.31 124 GLU A N 1
ATOM 954 C CA . GLU A 1 124 ? -41.434 0.534 58.428 1.00 87.31 124 GLU A CA 1
ATOM 955 C C . GLU A 1 124 ? -42.111 1.829 58.878 1.00 87.31 124 GLU A C 1
ATOM 957 O O . GLU A 1 124 ? -43.001 1.783 59.723 1.00 87.31 124 GLU A O 1
ATOM 962 N N . MET A 1 125 ? -41.762 2.968 58.267 1.00 88.12 125 MET A N 1
ATOM 963 C CA . MET A 1 125 ? -42.381 4.254 58.606 1.00 88.12 125 MET A CA 1
ATOM 964 C C . MET A 1 125 ? -43.899 4.231 58.385 1.00 88.12 125 MET A C 1
ATOM 966 O O . MET A 1 125 ? -44.638 4.658 59.263 1.00 88.12 125 MET A O 1
ATOM 970 N N . ARG A 1 126 ? -44.383 3.662 57.272 1.00 84.00 126 ARG A N 1
ATOM 971 C CA . ARG A 1 126 ? -45.828 3.537 57.003 1.00 84.00 126 ARG A CA 1
ATOM 972 C C . ARG A 1 126 ? -46.555 2.651 58.017 1.00 84.00 126 ARG A C 1
ATOM 974 O O . ARG A 1 126 ? -47.666 2.992 58.408 1.00 84.00 126 ARG A O 1
ATOM 981 N N . ARG A 1 127 ? -45.942 1.545 58.459 1.00 82.44 127 ARG A N 1
ATOM 982 C CA . ARG A 1 127 ? -46.506 0.687 59.518 1.00 82.44 127 ARG A CA 1
ATOM 983 C C . ARG A 1 127 ? -46.637 1.432 60.843 1.00 82.44 127 ARG A C 1
ATOM 985 O O . ARG A 1 127 ? -47.661 1.305 61.499 1.00 82.44 127 ARG A O 1
ATOM 992 N N . LEU A 1 128 ? -45.631 2.225 61.212 1.00 77.56 128 LEU A N 1
ATOM 993 C CA . LEU A 1 128 ? -45.665 3.033 62.433 1.00 77.56 128 LEU A CA 1
ATOM 994 C C . LEU A 1 128 ? -46.763 4.107 62.374 1.00 77.56 128 LEU A C 1
ATOM 996 O O . LEU A 1 128 ? -47.460 4.316 63.360 1.00 77.56 128 LEU A O 1
ATOM 1000 N N . THR A 1 129 ? -46.975 4.737 61.214 1.00 72.62 129 THR A N 1
ATOM 1001 C CA . THR A 1 129 ? -48.055 5.722 61.030 1.00 72.62 129 THR A CA 1
ATOM 1002 C C . THR A 1 129 ? -49.451 5.086 61.058 1.00 72.62 129 THR A C 1
ATOM 1004 O O . THR A 1 129 ? -50.373 5.690 61.595 1.00 72.62 129 THR A O 1
ATOM 1007 N N . GLN A 1 130 ? -49.625 3.871 60.522 1.00 71.81 130 GLN A N 1
ATOM 1008 C CA . GLN A 1 130 ? -50.902 3.144 60.601 1.00 71.81 130 GLN A CA 1
ATOM 1009 C C . GLN A 1 130 ? -51.216 2.675 62.025 1.00 71.81 130 GLN A C 1
ATOM 1011 O O . GLN A 1 130 ? -52.329 2.891 62.490 1.00 71.81 130 GLN A O 1
ATOM 1016 N N . ALA A 1 131 ? -50.223 2.147 62.748 1.00 64.56 131 ALA A N 1
ATOM 1017 C CA . ALA A 1 131 ? -50.395 1.730 64.139 1.00 64.56 131 ALA A CA 1
ATOM 1018 C C . ALA A 1 131 ? -50.793 2.898 65.064 1.00 64.56 131 ALA A C 1
ATOM 1020 O O . ALA A 1 131 ? -51.593 2.710 65.970 1.00 64.56 131 ALA A O 1
ATOM 1021 N N . GLN A 1 132 ? -50.288 4.114 64.812 1.00 59.91 132 GLN A N 1
ATOM 1022 C CA . GLN A 1 132 ? -50.710 5.316 65.548 1.00 59.91 132 GLN A CA 1
ATOM 1023 C C . GLN A 1 132 ? -52.104 5.831 65.143 1.00 59.91 132 GLN A C 1
ATOM 1025 O O . GLN A 1 132 ? -52.791 6.449 65.957 1.00 59.91 132 GLN A O 1
ATOM 1030 N N . GLY A 1 133 ? -52.529 5.592 63.899 1.00 58.19 133 GLY A N 1
ATOM 1031 C CA . GLY A 1 133 ? -53.870 5.937 63.418 1.00 58.19 133 GLY A CA 1
ATOM 1032 C C . GLY A 1 133 ? -54.959 5.013 63.969 1.00 58.19 133 GLY A C 1
ATOM 1033 O O . GLY A 1 133 ? -56.044 5.485 64.299 1.00 58.19 133 GLY A O 1
ATOM 1034 N N . GLU A 1 134 ? -54.663 3.722 64.133 1.00 57.28 134 GLU A N 1
ATOM 1035 C CA . GLU A 1 134 ? -55.581 2.740 64.729 1.00 57.28 134 GLU A CA 1
ATOM 1036 C C . GLU A 1 134 ? -55.789 3.010 66.230 1.00 57.28 134 GLU A C 1
ATOM 1038 O O . GLU A 1 134 ? -56.931 3.125 66.672 1.00 57.28 134 GLU A O 1
ATOM 1043 N N . THR A 1 135 ? -54.723 3.293 66.992 1.00 54.84 135 THR A N 1
ATOM 1044 C CA . THR A 1 135 ? -54.843 3.651 68.422 1.00 54.84 135 THR A CA 1
ATOM 1045 C C . THR A 1 135 ? -55.612 4.955 68.670 1.00 54.84 135 THR A C 1
ATOM 1047 O O . THR A 1 135 ? -56.305 5.078 69.672 1.00 54.84 135 THR A O 1
ATOM 1050 N N . GLY A 1 136 ? -55.532 5.933 67.758 1.00 53.91 136 GLY A N 1
ATOM 1051 C CA . GLY A 1 136 ? -56.262 7.204 67.883 1.00 53.91 136 GLY A CA 1
ATOM 1052 C C . GLY A 1 136 ? -57.730 7.148 67.440 1.00 53.91 136 GLY A C 1
ATOM 1053 O O . GLY A 1 136 ? -58.475 8.099 67.685 1.00 53.91 136 GLY A O 1
ATOM 1054 N N . THR A 1 137 ? -58.144 6.068 66.770 1.00 50.94 137 THR A N 1
ATOM 1055 C CA . THR A 1 137 ? -59.536 5.858 66.338 1.00 50.94 137 THR A CA 1
ATOM 1056 C C . THR A 1 137 ? -60.303 5.044 67.384 1.00 50.94 137 THR A C 1
ATOM 1058 O O . THR A 1 137 ? -61.427 5.408 67.717 1.00 50.94 137 THR A O 1
ATOM 1061 N N . GLU A 1 138 ? -59.661 4.049 68.010 1.00 52.69 138 GLU A N 1
ATOM 1062 C CA . GLU A 1 138 ? -60.238 3.296 69.137 1.00 52.69 138 GLU A CA 1
ATOM 1063 C C . GLU A 1 138 ? -60.477 4.171 70.386 1.00 52.69 138 GLU A C 1
ATOM 1065 O O . GLU A 1 138 ? -61.511 4.036 71.036 1.00 52.69 138 GLU A O 1
ATOM 1070 N N . GLU A 1 139 ? -59.602 5.141 70.690 1.00 52.28 139 GLU A N 1
ATOM 1071 C CA . GLU A 1 139 ? -59.828 6.093 71.798 1.00 52.28 139 GLU A CA 1
ATOM 1072 C C . GLU A 1 139 ? -60.998 7.066 71.553 1.00 52.28 139 GLU A C 1
ATOM 1074 O O . GLU A 1 139 ? -61.562 7.594 72.509 1.00 52.28 139 GLU A O 1
ATOM 1079 N N . LYS A 1 140 ? -61.387 7.314 70.294 1.00 51.19 140 LYS A N 1
ATOM 1080 C CA . LYS A 1 140 ? -62.504 8.217 69.956 1.00 51.19 140 LYS A CA 1
ATOM 1081 C C . LYS A 1 140 ? -63.863 7.528 69.890 1.00 51.19 140 LYS A C 1
ATOM 1083 O O . LYS A 1 140 ? -64.869 8.213 70.023 1.00 51.19 140 LYS A O 1
ATOM 1088 N N . GLU A 1 141 ? -63.905 6.215 69.686 1.00 51.56 141 GLU A N 1
ATOM 1089 C CA . GLU A 1 141 ? -65.150 5.434 69.745 1.00 51.56 141 GLU A CA 1
ATOM 1090 C C . GLU A 1 141 ? -65.490 4.967 71.174 1.00 51.56 141 GLU A C 1
ATOM 1092 O O . GLU A 1 141 ? -66.617 4.548 71.430 1.00 51.56 141 GLU A O 1
ATOM 1097 N N . ALA A 1 142 ? -64.546 5.079 72.115 1.00 53.62 142 ALA A N 1
ATOM 1098 C CA . ALA A 1 142 ? -64.714 4.705 73.522 1.00 53.62 142 ALA A CA 1
ATOM 1099 C C . ALA A 1 142 ? -65.076 5.875 74.472 1.00 53.62 142 ALA A C 1
ATOM 1101 O O . ALA A 1 142 ? -65.108 5.662 75.687 1.00 53.62 142 ALA A O 1
ATOM 1102 N N . ALA A 1 143 ? -65.336 7.085 73.951 1.00 44.41 143 ALA A N 1
ATOM 1103 C CA . ALA A 1 143 ? -65.663 8.296 74.721 1.00 44.41 143 ALA A CA 1
ATOM 1104 C C . ALA A 1 143 ? -67.087 8.812 74.460 1.00 44.41 143 ALA A C 1
ATOM 1106 O O . ALA A 1 143 ? -67.501 8.844 73.279 1.00 44.41 143 ALA A O 1
#

Secondary structure (DSSP, 8-state):
---SS---EEETTEEE--EEEETT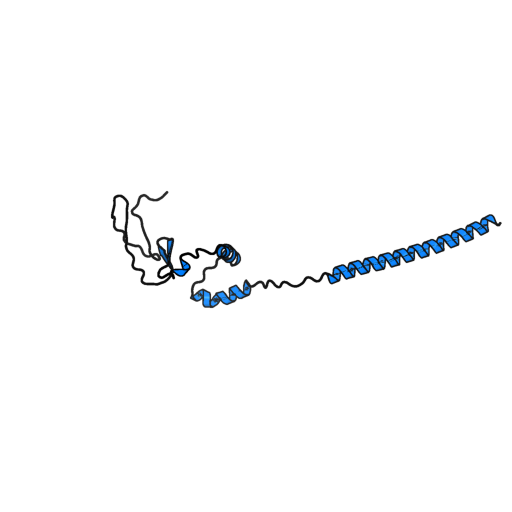EEE------S-EEEEETTEEEEES--GGGTTT---TTHHHHHHHTT-PPPPHHHHHHHHHHHHHHH----------THHHHHHHHHHHHHHHHHHHHHHHHHHHHHHHHHHHHHHHH--

Sequence (143 aa):
MYDEGIPQLKLNGAPLDLALTGRNTYETSVNPVNIGINDISGYPLAVNYALEYRDVGLNKDIEPLIAATGGKIYTEKEARASLLKDARQNSQKESNEPVSLKIYVLLAALVLYLAEVIARRIKEMRRLTQAQGETGTEEKEAA

Radius of gyration: 41.95 Å; chains: 1; bounding box: 88×31×117 Å

Organism: NCBI:txid1076179

Foldseek 3Di:
DDPPDDDWKDKQNHTFDWDDPDPNDTDGDDDDPDAAWIAIPNDTDGHPDDPVCVPVPDDPVVVVVCVLLVVDDDDPVRCVPCVVVSCVVSCPPPPPDPDDCPVVVVVVVVVVVVVVVVVVVVVVVVVVVVVVVVVVVVVVVVD

pLDDT: mean 77.68, std 14.13, range [43.81, 97.38]